Protein AF-A0AAJ2Y2C7-F1 (afdb_monomer)

Foldseek 3Di:
DVVVVVLVVVLVVVLVVQLVVVLVVCVVVDVDPSPDSVVVCVVCVPVSVVSSVVSVVVSCVVCVLVVVQVVVLVVVCVVPVFAWDQDPVVNFIWTQDPVRDTDGPVVVVVDDPDDDD

Organism: Escherichia coli (NCBI:txid562)

InterPro domains:
  IPR004170 WWE domain [PS50918] (74-117)

Structure (mmCIF, N/CA/C/O backbone):
data_AF-A0AAJ2Y2C7-F1
#
_entry.id   AF-A0AAJ2Y2C7-F1
#
loop_
_atom_site.group_PDB
_atom_site.id
_atom_site.type_symbol
_atom_site.label_atom_id
_atom_site.label_alt_id
_atom_site.label_comp_id
_atom_site.label_asym_id
_atom_site.label_entity_id
_atom_site.label_seq_id
_atom_site.pdbx_PDB_ins_code
_atom_site.Cartn_x
_atom_site.Cartn_y
_atom_site.Cartn_z
_atom_site.occupancy
_atom_site.B_iso_or_equiv
_atom_site.auth_seq_id
_atom_site.auth_comp_id
_atom_site.auth_asym_id
_atom_site.auth_atom_id
_atom_site.pdbx_PDB_model_num
ATOM 1 N N . MET A 1 1 ? -5.352 7.266 9.166 1.00 52.69 1 MET A N 1
ATOM 2 C CA . MET A 1 1 ? -4.774 8.124 8.099 1.00 52.69 1 MET A CA 1
ATOM 3 C C . MET A 1 1 ? -3.256 8.010 7.961 1.00 52.69 1 MET A C 1
ATOM 5 O O . MET A 1 1 ? -2.807 7.792 6.846 1.00 52.69 1 MET A O 1
ATOM 9 N N . LEU A 1 2 ? -2.460 8.108 9.038 1.00 61.47 2 LEU A N 1
ATOM 10 C CA . LEU A 1 2 ? -0.985 8.023 8.962 1.00 61.47 2 LEU A CA 1
ATOM 11 C C . LEU A 1 2 ? -0.462 6.730 8.315 1.00 61.47 2 LEU A C 1
ATOM 13 O O . LEU A 1 2 ? 0.481 6.773 7.536 1.00 61.47 2 LEU A O 1
ATOM 17 N N . ILE A 1 3 ? -1.119 5.599 8.575 1.00 63.91 3 ILE A N 1
ATOM 18 C CA . ILE A 1 3 ? -0.733 4.303 8.000 1.00 63.91 3 ILE A CA 1
ATOM 19 C C . ILE A 1 3 ? -1.052 4.225 6.497 1.00 63.91 3 ILE A C 1
ATOM 21 O O . ILE A 1 3 ? -0.323 3.629 5.716 1.00 63.91 3 ILE A O 1
ATOM 25 N N . TYR A 1 4 ? -2.117 4.893 6.057 1.00 65.12 4 TYR A N 1
ATOM 26 C CA . TYR A 1 4 ? -2.439 4.975 4.633 1.00 65.12 4 TYR A CA 1
ATOM 27 C C . TYR A 1 4 ? -1.389 5.816 3.891 1.00 65.12 4 TYR A C 1
ATOM 29 O O . TYR A 1 4 ? -0.932 5.446 2.814 1.00 65.12 4 TYR A O 1
ATOM 37 N N . LEU A 1 5 ? -0.939 6.913 4.513 1.00 68.62 5 LEU A N 1
ATOM 38 C CA . LEU A 1 5 ? 0.174 7.720 4.012 1.00 68.62 5 LEU A CA 1
ATOM 39 C C . LEU A 1 5 ? 1.489 6.931 3.983 1.00 68.62 5 LEU A C 1
ATOM 41 O O . LEU A 1 5 ? 2.203 7.014 2.988 1.00 68.62 5 LEU A O 1
ATOM 45 N N . SER A 1 6 ? 1.804 6.141 5.015 1.00 70.94 6 SER A N 1
ATOM 46 C CA . SER A 1 6 ? 3.036 5.342 5.025 1.00 70.94 6 SER A CA 1
ATOM 47 C C . SER A 1 6 ? 3.035 4.273 3.933 1.00 70.94 6 SER A C 1
ATOM 49 O O . SER A 1 6 ? 4.048 4.104 3.260 1.00 70.94 6 SER A O 1
ATOM 51 N N . VAL A 1 7 ? 1.898 3.617 3.682 1.00 70.81 7 VAL A N 1
ATOM 52 C CA . VAL A 1 7 ? 1.743 2.656 2.578 1.00 70.81 7 VAL A CA 1
ATOM 53 C C . VAL A 1 7 ? 1.942 3.333 1.219 1.00 70.81 7 VAL A C 1
ATOM 55 O O . VAL A 1 7 ? 2.669 2.805 0.380 1.00 70.81 7 VAL A O 1
ATOM 58 N N . ILE A 1 8 ? 1.372 4.525 1.006 1.00 74.88 8 ILE A N 1
ATOM 59 C CA . ILE A 1 8 ? 1.575 5.296 -0.234 1.00 74.88 8 ILE A CA 1
ATOM 60 C C . ILE A 1 8 ? 3.055 5.655 -0.414 1.00 74.88 8 ILE A C 1
ATOM 62 O O . ILE A 1 8 ? 3.608 5.462 -1.496 1.00 74.88 8 ILE A O 1
ATOM 66 N N . VAL A 1 9 ? 3.714 6.139 0.642 1.00 78.88 9 VAL A N 1
ATOM 67 C CA . VAL A 1 9 ? 5.135 6.515 0.602 1.00 78.88 9 VAL A CA 1
ATOM 68 C C . VAL A 1 9 ? 6.015 5.303 0.298 1.00 78.88 9 VAL A C 1
ATOM 70 O O . VAL A 1 9 ? 6.869 5.382 -0.583 1.00 78.88 9 VAL A O 1
ATOM 73 N N . ILE A 1 10 ? 5.782 4.165 0.957 1.00 79.25 10 ILE A N 1
ATOM 74 C CA . ILE A 1 10 ? 6.516 2.920 0.695 1.00 79.25 10 ILE A CA 1
ATOM 75 C C . ILE A 1 10 ? 6.288 2.463 -0.749 1.00 79.25 10 ILE A C 1
ATOM 77 O O . ILE A 1 10 ? 7.251 2.159 -1.449 1.00 79.25 10 ILE A O 1
ATOM 81 N N . SER A 1 11 ? 5.047 2.495 -1.241 1.00 75.19 11 SER A N 1
ATOM 82 C CA . SER A 1 11 ? 4.729 2.114 -2.621 1.00 75.19 11 SER A CA 1
ATOM 83 C C . SER A 1 11 ? 5.433 3.010 -3.650 1.00 75.19 11 SER A C 1
ATOM 85 O O . SER A 1 11 ? 5.919 2.513 -4.671 1.00 75.19 11 SER A O 1
ATOM 87 N N . LEU A 1 12 ? 5.527 4.320 -3.395 1.00 77.75 12 LEU A N 1
ATOM 88 C CA . LEU A 1 12 ? 6.264 5.259 -4.248 1.00 77.75 12 LEU A CA 1
ATOM 89 C C . LEU A 1 12 ? 7.773 4.985 -4.224 1.00 77.75 12 LEU A C 1
ATOM 91 O O . LEU A 1 12 ? 8.404 4.961 -5.281 1.00 77.75 12 LEU A O 1
ATOM 95 N N . LEU A 1 13 ? 8.344 4.722 -3.045 1.00 81.88 13 LEU A N 1
ATOM 96 C CA . LEU A 1 13 ? 9.762 4.384 -2.894 1.00 81.88 13 LEU A CA 1
ATOM 97 C C . LEU A 1 13 ? 10.119 3.083 -3.620 1.00 81.88 13 LEU A C 1
ATOM 99 O O . LEU A 1 13 ? 11.116 3.039 -4.341 1.00 81.88 13 LEU A O 1
ATOM 103 N N . VAL A 1 14 ? 9.286 2.047 -3.488 1.00 80.69 14 VAL A N 1
ATOM 104 C CA . VAL A 1 14 ? 9.467 0.770 -4.193 1.00 80.69 14 VAL A CA 1
ATOM 105 C C . VAL A 1 14 ? 9.381 0.981 -5.703 1.00 80.69 14 VAL A C 1
ATOM 107 O O . VAL A 1 14 ? 10.247 0.508 -6.435 1.00 80.69 14 VAL A O 1
ATOM 110 N N . SER A 1 15 ? 8.399 1.751 -6.179 1.00 76.81 15 SER A N 1
ATOM 111 C CA . SER A 1 15 ? 8.257 2.061 -7.609 1.00 76.81 15 SER A CA 1
ATOM 112 C C . SER A 1 15 ? 9.490 2.782 -8.161 1.00 76.81 15 SER A C 1
ATOM 114 O O . SER A 1 15 ? 10.008 2.415 -9.215 1.00 76.81 15 SER A O 1
ATOM 116 N N . PHE A 1 16 ? 10.017 3.765 -7.425 1.00 79.12 16 PHE A N 1
ATOM 117 C CA . PHE A 1 16 ? 11.227 4.487 -7.813 1.00 79.12 16 PHE A CA 1
ATOM 118 C C . PHE A 1 16 ? 12.473 3.588 -7.817 1.00 79.12 16 PHE A C 1
ATOM 120 O O . PHE A 1 16 ? 13.278 3.655 -8.747 1.00 79.12 16 PHE A O 1
ATOM 127 N N . ALA A 1 17 ? 12.621 2.712 -6.817 1.00 81.38 17 ALA A N 1
ATOM 128 C CA . ALA A 1 17 ? 13.726 1.759 -6.738 1.00 81.38 17 ALA A CA 1
ATOM 129 C C . ALA A 1 17 ? 13.706 0.756 -7.903 1.00 81.38 17 ALA A C 1
ATOM 131 O O . ALA A 1 17 ? 14.739 0.514 -8.528 1.00 81.38 17 ALA A O 1
ATOM 132 N N . VAL A 1 18 ? 12.531 0.224 -8.249 1.00 80.44 18 VAL A N 1
ATOM 133 C CA . VAL A 1 18 ? 12.369 -0.691 -9.387 1.00 80.44 18 VAL A CA 1
ATOM 134 C C . VAL A 1 18 ? 12.722 0.012 -10.700 1.00 80.44 18 VAL A C 1
ATOM 136 O O . VAL A 1 18 ? 13.499 -0.525 -11.488 1.00 80.44 18 VAL A O 1
ATOM 139 N N . LEU A 1 19 ? 12.240 1.239 -10.919 1.00 78.12 19 LEU A N 1
ATOM 140 C CA . LEU A 1 19 ? 12.577 2.016 -12.117 1.00 78.12 19 LEU A CA 1
ATOM 141 C C . LEU A 1 19 ? 14.078 2.339 -12.208 1.00 78.12 19 LEU A C 1
ATOM 143 O O . LEU A 1 19 ? 14.657 2.267 -13.291 1.00 78.12 19 LEU A O 1
ATOM 147 N N . LYS A 1 20 ? 14.734 2.631 -11.077 1.00 78.38 20 LYS A N 1
ATOM 148 C CA . LYS A 1 20 ? 16.195 2.799 -10.999 1.00 78.38 20 LYS A CA 1
ATOM 149 C C . LYS A 1 20 ? 16.940 1.531 -11.418 1.00 78.38 20 LYS A C 1
ATOM 151 O O . LYS A 1 20 ? 17.872 1.625 -12.212 1.00 78.38 20 LYS A O 1
ATOM 156 N N . ILE A 1 21 ? 16.538 0.362 -10.918 1.00 77.44 21 ILE A N 1
ATOM 157 C CA . ILE A 1 21 ? 17.156 -0.924 -11.283 1.00 77.44 21 ILE A CA 1
ATOM 158 C C . ILE A 1 21 ? 16.992 -1.184 -12.781 1.00 77.44 21 ILE A C 1
ATOM 160 O O . ILE A 1 21 ? 17.957 -1.538 -13.452 1.00 77.44 21 ILE A O 1
ATOM 164 N N . VAL A 1 22 ? 15.796 -0.947 -13.322 1.00 75.50 22 VAL A N 1
ATOM 165 C CA . VAL A 1 22 ? 15.506 -1.137 -14.750 1.00 75.50 22 VAL A CA 1
ATOM 166 C C . VAL A 1 22 ? 16.356 -0.200 -15.612 1.00 75.50 22 VAL A C 1
ATOM 168 O O . VAL A 1 22 ? 16.925 -0.654 -16.604 1.00 75.50 22 VAL A O 1
ATOM 171 N N . ALA A 1 23 ? 16.512 1.067 -15.213 1.00 72.00 23 ALA A N 1
ATOM 172 C CA . ALA A 1 23 ? 17.387 2.021 -15.894 1.00 72.00 23 ALA A CA 1
ATOM 173 C C . ALA A 1 23 ? 18.861 1.570 -15.879 1.00 72.00 23 ALA A C 1
ATOM 175 O O . ALA A 1 23 ? 19.525 1.603 -16.913 1.00 72.00 23 ALA A O 1
ATOM 176 N N . ILE A 1 24 ? 19.360 1.072 -14.740 1.00 72.31 24 ILE A N 1
ATOM 177 C CA . ILE A 1 24 ? 20.733 0.551 -14.612 1.00 72.31 24 ILE A CA 1
ATOM 178 C C . ILE A 1 24 ? 20.936 -0.704 -15.475 1.00 72.31 24 ILE A C 1
ATOM 180 O O . ILE A 1 24 ? 21.947 -0.820 -16.165 1.00 72.31 24 ILE A O 1
ATOM 184 N N . CYS A 1 25 ? 19.987 -1.645 -15.461 1.00 69.94 25 CYS A N 1
ATOM 185 C CA . CYS A 1 25 ? 20.047 -2.852 -16.286 1.00 69.94 25 CYS A CA 1
ATOM 186 C C . CYS A 1 25 ? 20.045 -2.516 -17.781 1.00 69.94 25 CYS A C 1
ATOM 188 O O . CYS A 1 25 ? 20.833 -3.088 -18.529 1.00 69.94 25 CYS A O 1
ATOM 190 N N . ARG A 1 26 ? 19.208 -1.562 -18.209 1.00 68.56 26 ARG A N 1
ATOM 191 C CA . ARG A 1 26 ? 19.167 -1.070 -19.593 1.00 68.56 26 ARG A CA 1
ATOM 192 C C . ARG A 1 26 ? 20.475 -0.408 -20.006 1.00 68.56 26 ARG A C 1
ATOM 194 O O . ARG A 1 26 ? 21.023 -0.797 -21.026 1.00 68.56 26 ARG A O 1
ATOM 201 N N . SER A 1 27 ? 21.015 0.484 -19.177 1.00 65.44 27 SER A N 1
ATOM 202 C CA . SER A 1 27 ? 22.303 1.152 -19.423 1.00 65.44 27 SER A CA 1
ATOM 203 C C . SER A 1 27 ? 23.496 0.186 -19.493 1.00 65.44 27 SER A C 1
ATOM 205 O O . SER A 1 27 ? 24.537 0.545 -20.038 1.00 65.44 27 SER A O 1
ATOM 207 N N . LYS A 1 28 ? 23.383 -1.024 -18.927 1.00 66.00 28 LYS A N 1
ATOM 208 C CA . LYS A 1 28 ? 24.398 -2.080 -19.065 1.00 66.00 28 LYS A CA 1
ATOM 209 C C . LYS A 1 28 ? 24.267 -2.899 -20.350 1.00 66.00 28 LYS A C 1
ATOM 211 O O . LYS A 1 28 ? 25.256 -3.498 -20.759 1.00 66.00 28 LYS A O 1
ATOM 216 N N . ILE A 1 29 ? 23.063 -3.000 -20.915 1.00 65.56 29 ILE A N 1
ATOM 217 C CA . ILE A 1 29 ? 22.757 -3.856 -22.073 1.00 65.56 29 ILE A CA 1
ATOM 218 C C . ILE A 1 29 ? 22.878 -3.064 -23.373 1.00 65.56 29 ILE A C 1
ATOM 220 O O . ILE A 1 29 ? 23.531 -3.522 -24.304 1.00 65.56 29 ILE A O 1
ATOM 224 N N . ASP A 1 30 ? 22.278 -1.880 -23.419 1.00 57.50 30 ASP A N 1
ATOM 225 C CA . ASP A 1 30 ? 22.508 -0.912 -24.479 1.00 57.50 30 ASP A CA 1
ATOM 226 C C . ASP A 1 30 ? 23.600 0.037 -23.997 1.00 57.50 30 ASP A C 1
ATOM 228 O O . ASP A 1 30 ? 23.500 0.591 -22.903 1.00 57.50 30 ASP A O 1
ATOM 232 N N . SER A 1 31 ? 24.606 0.325 -24.824 1.00 55.41 31 SER A N 1
ATOM 233 C CA . SER A 1 31 ? 25.485 1.481 -24.595 1.00 55.41 31 SER A CA 1
ATOM 234 C C . SER A 1 31 ? 24.737 2.812 -24.818 1.00 55.41 31 SER A C 1
ATOM 236 O O . SER A 1 31 ? 25.335 3.793 -25.263 1.00 55.41 31 SER A O 1
ATOM 238 N N . SER A 1 32 ? 23.419 2.838 -24.589 1.00 52.25 32 SER A N 1
ATOM 239 C CA . SER A 1 32 ? 22.580 4.018 -24.681 1.00 52.25 32 SER A CA 1
ATOM 240 C C . SER A 1 32 ? 22.787 4.868 -23.439 1.00 52.25 32 SER A C 1
ATOM 2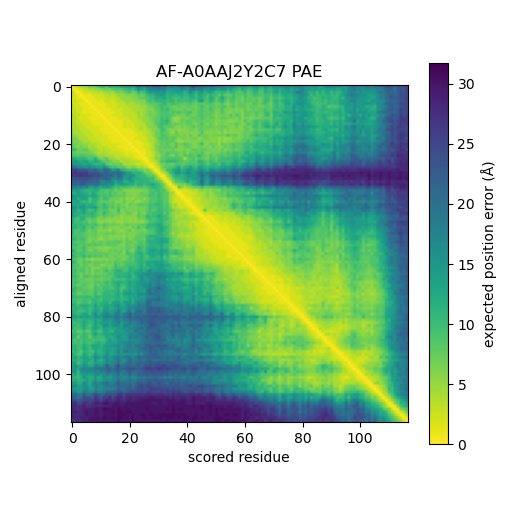42 O O . SER A 1 32 ? 22.800 4.399 -22.300 1.00 52.25 32 SER A O 1
ATOM 244 N N . GLU A 1 33 ? 22.926 6.161 -23.678 1.00 53.59 33 GLU A N 1
ATOM 245 C CA . GLU A 1 33 ? 23.192 7.211 -22.701 1.00 53.59 33 GLU A CA 1
ATOM 246 C C . GLU A 1 33 ? 22.011 7.493 -21.750 1.00 53.59 33 GLU A C 1
ATOM 248 O O . GLU A 1 33 ? 21.935 8.563 -21.154 1.00 53.59 33 GLU A O 1
ATOM 253 N N . THR A 1 34 ? 21.090 6.543 -21.571 1.00 53.56 34 THR A N 1
ATOM 254 C 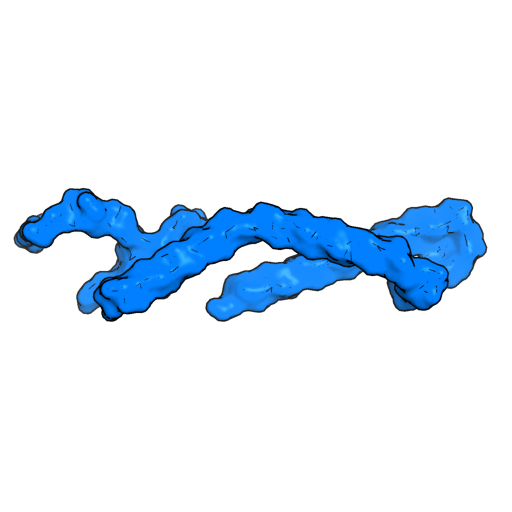CA . THR A 1 34 ? 19.951 6.618 -20.647 1.00 53.56 34 THR A CA 1
ATOM 255 C C . THR A 1 34 ? 20.447 6.544 -19.201 1.00 53.56 34 THR A C 1
ATOM 257 O O . THR A 1 34 ? 20.382 5.510 -18.537 1.00 53.56 34 THR A O 1
ATOM 260 N N . ARG A 1 35 ? 21.012 7.658 -18.721 1.00 56.12 35 ARG A N 1
ATOM 261 C CA . ARG A 1 35 ? 21.575 7.833 -17.373 1.00 56.12 35 ARG A CA 1
ATOM 262 C C . ARG A 1 35 ? 20.509 8.161 -16.326 1.00 56.12 35 ARG A C 1
ATOM 264 O O . ARG A 1 35 ? 20.777 8.035 -15.129 1.00 56.12 35 ARG A O 1
ATOM 271 N N . SER A 1 36 ? 19.310 8.572 -16.747 1.00 66.31 36 SER A N 1
ATOM 272 C CA . SER A 1 36 ? 18.235 9.008 -15.855 1.00 66.31 36 SER A CA 1
ATOM 273 C C . SER A 1 36 ? 16.958 8.179 -16.008 1.00 66.31 36 SER A C 1
ATOM 275 O O . SER A 1 36 ? 16.594 7.737 -17.093 1.00 66.31 36 SER A O 1
ATOM 277 N N . VAL A 1 37 ? 16.232 8.010 -14.897 1.00 65.62 37 VAL A N 1
ATOM 278 C CA . VAL A 1 37 ? 14.901 7.371 -14.870 1.00 65.62 37 VAL A CA 1
ATOM 279 C C . VAL A 1 37 ? 13.908 8.138 -15.751 1.00 65.62 37 VAL A C 1
ATOM 281 O O . VAL A 1 37 ? 12.981 7.547 -16.295 1.00 65.62 37 VAL A O 1
ATOM 284 N N . LEU A 1 38 ? 14.116 9.448 -15.905 1.00 69.25 38 LEU A N 1
ATOM 285 C CA . LEU A 1 38 ? 13.258 10.315 -16.704 1.00 69.25 38 LEU A CA 1
ATOM 286 C C . LEU A 1 38 ? 13.404 10.037 -18.209 1.00 69.25 38 LEU A C 1
ATOM 288 O O . LEU A 1 38 ? 12.392 9.936 -18.898 1.00 69.25 38 LEU A O 1
ATOM 292 N N . ASP A 1 39 ? 14.633 9.800 -18.680 1.00 70.50 39 ASP A N 1
ATOM 293 C CA . ASP A 1 39 ? 14.903 9.424 -20.076 1.00 70.50 39 ASP A CA 1
ATOM 294 C C . ASP A 1 39 ? 14.258 8.072 -20.404 1.00 70.50 39 ASP A C 1
ATOM 296 O O . ASP A 1 39 ? 13.585 7.926 -21.417 1.00 70.50 39 ASP A O 1
ATOM 300 N N . LEU A 1 40 ? 14.340 7.106 -19.478 1.00 69.81 40 LEU A N 1
ATOM 301 C CA . LEU A 1 40 ? 13.700 5.795 -19.633 1.00 69.81 40 LEU A CA 1
ATOM 302 C C . LEU A 1 40 ? 12.170 5.900 -19.801 1.00 69.81 40 LEU A C 1
ATOM 304 O O . LEU A 1 40 ? 11.571 5.149 -20.575 1.00 69.81 40 LEU A O 1
ATOM 308 N N . ILE A 1 41 ? 11.531 6.819 -19.069 1.00 74.69 41 ILE A N 1
ATOM 309 C CA . ILE A 1 41 ? 10.083 7.053 -19.160 1.00 74.69 41 ILE A CA 1
ATOM 310 C C . ILE A 1 41 ? 9.719 7.680 -20.508 1.00 74.69 41 ILE A C 1
ATOM 312 O O . ILE A 1 41 ? 8.705 7.297 -21.094 1.00 74.69 41 ILE A O 1
ATOM 316 N N . MET A 1 42 ? 10.534 8.614 -21.002 1.00 73.12 42 MET A N 1
ATOM 317 C CA . MET A 1 42 ? 10.315 9.272 -22.290 1.00 73.12 42 MET A CA 1
ATOM 318 C C . MET A 1 42 ? 10.531 8.324 -23.473 1.00 73.12 42 MET A C 1
ATOM 320 O O . MET A 1 42 ? 9.706 8.295 -24.385 1.00 73.12 42 MET A O 1
ATOM 324 N N . ASP A 1 43 ? 11.582 7.508 -23.429 1.00 75.00 43 ASP A N 1
ATOM 325 C CA . ASP A 1 43 ? 11.927 6.588 -24.514 1.00 75.00 43 ASP A CA 1
ATOM 326 C C . ASP A 1 43 ? 10.986 5.376 -24.560 1.00 75.00 43 ASP A C 1
ATOM 328 O O . ASP A 1 43 ? 10.617 4.882 -25.632 1.00 75.00 43 ASP A O 1
ATOM 332 N N . HIS A 1 44 ? 10.559 4.879 -23.393 1.00 73.81 44 HIS A N 1
ATOM 333 C CA . HI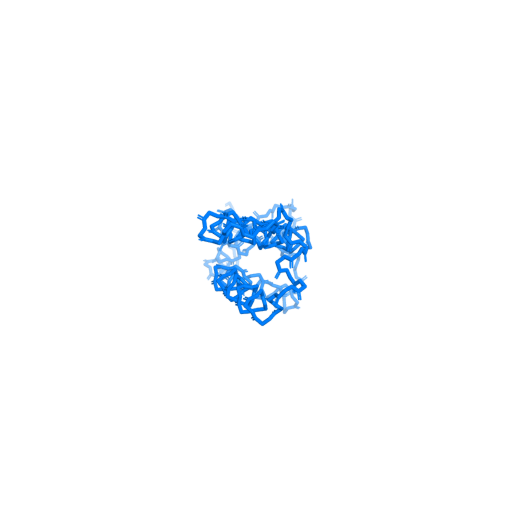S A 1 44 ? 9.769 3.652 -23.273 1.00 73.81 44 HIS A CA 1
ATOM 334 C C . HIS A 1 44 ? 8.594 3.778 -22.287 1.00 73.81 44 HIS A C 1
ATOM 336 O O . HIS A 1 44 ? 8.518 3.038 -21.294 1.00 73.81 44 HIS A O 1
ATOM 342 N N . PRO A 1 45 ? 7.591 4.624 -22.593 1.00 76.19 45 PRO A N 1
ATOM 343 C CA . PRO A 1 45 ? 6.466 4.874 -21.692 1.00 76.19 45 PRO A CA 1
ATOM 344 C C . PRO A 1 45 ? 5.620 3.619 -21.438 1.00 76.19 45 PRO A C 1
ATOM 346 O O . PRO A 1 45 ? 5.146 3.405 -20.325 1.00 76.19 45 PRO A O 1
ATOM 349 N N . LYS A 1 46 ? 5.469 2.736 -22.438 1.00 77.56 46 LYS A N 1
ATOM 350 C CA . LYS A 1 46 ? 4.681 1.495 -22.310 1.00 77.56 46 LYS A CA 1
ATOM 351 C C . LYS A 1 46 ? 5.298 0.508 -21.316 1.00 77.56 46 LYS A C 1
ATOM 353 O O . LYS A 1 46 ? 4.582 -0.076 -20.510 1.00 77.56 46 LYS A O 1
ATOM 358 N N . ILE A 1 47 ? 6.620 0.328 -21.364 1.00 75.88 47 ILE A N 1
ATOM 359 C CA . ILE A 1 47 ? 7.331 -0.595 -20.468 1.00 75.88 47 ILE A CA 1
ATOM 360 C C . ILE A 1 47 ? 7.306 -0.042 -19.043 1.00 75.88 47 ILE A C 1
ATOM 362 O O . ILE A 1 47 ? 6.991 -0.774 -18.107 1.00 75.88 47 ILE A O 1
ATOM 366 N N . CYS A 1 48 ? 7.550 1.262 -18.886 1.00 76.75 48 CYS A N 1
ATOM 367 C CA . CYS A 1 48 ? 7.448 1.926 -17.591 1.00 76.75 48 CYS A CA 1
ATOM 368 C C . CYS A 1 48 ? 6.038 1.797 -16.995 1.00 76.75 48 CYS A C 1
ATOM 370 O O . CYS A 1 48 ? 5.908 1.455 -15.823 1.00 76.75 48 CYS A O 1
ATOM 372 N N . ALA A 1 49 ? 4.985 1.977 -17.800 1.00 76.44 49 ALA A N 1
ATOM 373 C CA . ALA A 1 49 ? 3.605 1.808 -17.349 1.00 76.44 49 ALA A CA 1
ATOM 374 C C . ALA A 1 49 ? 3.314 0.380 -16.856 1.00 76.44 49 ALA A C 1
ATOM 376 O O . ALA A 1 49 ? 2.696 0.217 -15.808 1.00 76.44 49 ALA A O 1
ATOM 377 N N . ILE A 1 50 ? 3.795 -0.651 -17.562 1.00 80.25 50 ILE A N 1
ATOM 378 C CA . ILE A 1 50 ? 3.625 -2.054 -17.146 1.00 80.25 50 ILE A CA 1
ATOM 379 C C . ILE A 1 50 ? 4.344 -2.323 -15.820 1.00 80.25 50 ILE A C 1
ATOM 381 O O . ILE A 1 50 ? 3.776 -2.956 -14.935 1.00 80.25 50 ILE A O 1
ATOM 385 N N . ILE A 1 51 ? 5.571 -1.823 -15.661 1.00 78.31 51 ILE A N 1
ATOM 386 C CA . ILE A 1 51 ? 6.361 -2.006 -14.437 1.00 78.31 51 ILE A CA 1
ATOM 387 C C . ILE A 1 51 ? 5.685 -1.319 -13.250 1.00 78.31 51 ILE A C 1
ATOM 389 O O . ILE A 1 51 ? 5.527 -1.932 -12.197 1.00 78.31 51 ILE A O 1
ATOM 393 N N . VAL A 1 52 ? 5.238 -0.074 -13.423 1.00 78.94 52 VAL A N 1
ATOM 394 C CA . VAL A 1 52 ? 4.504 0.660 -12.384 1.00 78.94 52 VAL A CA 1
ATOM 395 C C . VAL A 1 52 ? 3.217 -0.078 -12.021 1.00 78.94 52 VAL A C 1
ATOM 397 O O . VAL A 1 52 ? 2.951 -0.291 -10.842 1.00 78.94 52 VAL A O 1
ATOM 400 N N . LEU A 1 53 ? 2.451 -0.535 -13.014 1.00 79.81 53 LEU A N 1
ATOM 401 C CA . LEU A 1 53 ? 1.217 -1.284 -12.788 1.00 79.81 53 LEU A CA 1
ATOM 402 C C . LEU A 1 53 ? 1.475 -2.596 -12.035 1.00 79.81 53 LEU A C 1
ATOM 404 O O . LEU A 1 53 ? 0.749 -2.921 -11.101 1.00 79.81 53 LEU A O 1
ATOM 408 N N . PHE A 1 54 ? 2.543 -3.314 -12.378 1.00 81.38 54 PHE A N 1
ATOM 409 C CA . PHE A 1 54 ? 2.945 -4.535 -11.686 1.00 81.38 54 PHE A CA 1
ATOM 410 C C . PHE A 1 54 ? 3.334 -4.275 -10.223 1.00 81.38 54 PHE A C 1
ATOM 412 O O . PHE A 1 54 ? 2.888 -4.990 -9.327 1.00 81.38 54 PHE A O 1
ATOM 419 N N . VAL A 1 55 ? 4.107 -3.217 -9.961 1.00 79.75 55 VAL A N 1
ATOM 420 C CA . VAL A 1 55 ? 4.485 -2.816 -8.597 1.00 79.75 55 VAL A CA 1
ATOM 421 C C . VAL A 1 55 ? 3.260 -2.413 -7.780 1.00 79.75 55 VAL A C 1
ATOM 423 O O . VAL A 1 55 ? 3.152 -2.804 -6.618 1.00 79.75 55 VAL A O 1
ATOM 426 N N . VAL A 1 56 ? 2.322 -1.670 -8.372 1.00 77.81 56 VAL A N 1
ATOM 427 C CA . VAL A 1 56 ? 1.061 -1.307 -7.714 1.00 77.81 56 VAL A CA 1
ATOM 428 C C . VAL A 1 56 ? 0.267 -2.563 -7.367 1.00 77.81 56 VAL A C 1
ATOM 430 O O . VAL A 1 56 ? -0.117 -2.717 -6.214 1.00 77.81 56 VAL A O 1
ATOM 433 N N . LEU A 1 57 ? 0.093 -3.496 -8.309 1.00 81.06 57 LEU A N 1
ATOM 434 C CA . LEU A 1 57 ? -0.635 -4.745 -8.067 1.00 81.06 57 LEU A CA 1
ATOM 435 C C . LEU A 1 57 ? -0.017 -5.576 -6.937 1.00 81.06 57 LEU A C 1
ATOM 437 O O . LEU A 1 57 ? -0.752 -6.063 -6.080 1.00 81.06 57 LEU A O 1
ATOM 441 N N . ILE A 1 58 ? 1.313 -5.707 -6.892 1.00 82.50 58 ILE A N 1
ATOM 442 C CA . ILE A 1 58 ? 2.001 -6.416 -5.803 1.00 82.50 58 ILE A CA 1
ATOM 443 C C . ILE A 1 58 ? 1.800 -5.700 -4.470 1.00 82.50 58 ILE A C 1
ATOM 445 O O . ILE A 1 58 ? 1.464 -6.348 -3.482 1.00 82.50 58 ILE A O 1
ATOM 449 N N . ASN A 1 59 ? 1.973 -4.377 -4.425 1.00 75.50 59 ASN A N 1
ATOM 450 C CA . ASN A 1 59 ? 1.768 -3.623 -3.190 1.00 75.50 59 ASN A CA 1
ATOM 451 C C . ASN A 1 59 ? 0.328 -3.772 -2.699 1.00 75.50 59 ASN A C 1
ATOM 453 O O . ASN A 1 59 ? 0.123 -4.119 -1.540 1.00 75.50 59 ASN A O 1
ATOM 457 N N . THR A 1 60 ? -0.662 -3.597 -3.581 1.00 75.00 60 THR A N 1
ATOM 458 C CA . THR A 1 60 ? -2.079 -3.816 -3.268 1.00 75.00 60 THR A CA 1
ATOM 459 C C . THR A 1 60 ? -2.333 -5.235 -2.770 1.00 75.00 60 THR A C 1
ATOM 461 O O . THR A 1 60 ? -3.091 -5.410 -1.821 1.00 75.00 60 THR A O 1
ATOM 464 N N . TYR A 1 61 ? -1.689 -6.243 -3.362 1.00 79.50 61 TYR A N 1
ATOM 465 C CA . TYR A 1 61 ? -1.809 -7.629 -2.918 1.00 79.50 61 TYR A CA 1
ATOM 466 C C . TYR A 1 61 ? -1.245 -7.842 -1.508 1.00 79.50 61 TYR A C 1
ATOM 468 O O . TYR A 1 61 ? -1.893 -8.497 -0.699 1.00 79.50 61 TYR A O 1
ATOM 476 N N . ILE A 1 62 ? -0.088 -7.254 -1.188 1.00 80.56 62 ILE A N 1
ATOM 477 C CA . ILE A 1 62 ? 0.537 -7.359 0.140 1.00 80.56 62 ILE A CA 1
ATOM 478 C C . ILE A 1 62 ? -0.322 -6.666 1.203 1.00 80.56 62 ILE A C 1
ATOM 480 O O . ILE A 1 62 ? -0.568 -7.232 2.262 1.00 80.56 62 ILE A O 1
ATOM 484 N N . VAL A 1 63 ? -0.812 -5.452 0.931 1.00 77.12 63 VAL A N 1
ATOM 485 C CA . VAL A 1 63 ? -1.589 -4.692 1.928 1.00 77.12 63 VAL A CA 1
ATOM 486 C C . VAL A 1 63 ? -3.071 -5.058 1.966 1.00 77.12 63 VAL A C 1
ATOM 488 O O . VAL A 1 63 ? -3.801 -4.546 2.813 1.00 77.12 63 VAL A O 1
ATOM 491 N N . ARG A 1 64 ? -3.525 -5.938 1.065 1.00 80.25 64 ARG A N 1
ATOM 492 C CA . ARG A 1 64 ? -4.914 -6.397 0.940 1.00 80.25 64 ARG A CA 1
ATOM 493 C C . ARG A 1 64 ? -5.515 -6.751 2.293 1.00 80.25 64 ARG A C 1
ATOM 495 O O . ARG A 1 64 ? -6.580 -6.254 2.638 1.00 80.25 64 ARG A O 1
ATOM 502 N N . GLU A 1 65 ? -4.852 -7.635 3.027 1.00 76.94 65 GLU A N 1
ATOM 503 C CA . GLU A 1 65 ? -5.375 -8.190 4.274 1.00 76.94 65 GLU A CA 1
ATOM 504 C C . GLU A 1 65 ? -5.516 -7.109 5.348 1.00 76.94 65 GLU A C 1
ATOM 506 O O . GLU A 1 65 ? -6.574 -6.965 5.956 1.00 76.94 65 GLU A O 1
ATOM 511 N N . HIS A 1 66 ? -4.510 -6.246 5.487 1.00 74.88 66 HIS A N 1
ATOM 512 C CA . HIS A 1 66 ? -4.573 -5.114 6.406 1.00 74.88 66 HIS A CA 1
ATOM 513 C C . HIS A 1 66 ? -5.641 -4.083 6.021 1.00 74.88 66 HIS A C 1
ATOM 515 O O . HIS A 1 66 ? -6.284 -3.522 6.905 1.00 74.88 66 HIS A O 1
ATOM 521 N N . LEU A 1 67 ? -5.862 -3.839 4.723 1.00 73.31 67 LEU A N 1
ATOM 522 C CA . LEU A 1 67 ? -6.939 -2.968 4.246 1.00 73.31 67 LEU A CA 1
ATOM 523 C C . LEU A 1 67 ? -8.316 -3.557 4.559 1.00 73.31 67 LEU A C 1
ATOM 525 O O . LEU A 1 67 ? -9.189 -2.827 5.026 1.00 73.31 67 LEU A O 1
ATOM 529 N N . TYR A 1 68 ? -8.500 -4.864 4.351 1.00 76.62 68 TYR A N 1
ATOM 530 C CA . TYR A 1 68 ? -9.736 -5.554 4.717 1.00 76.62 68 TYR A CA 1
ATOM 531 C C . TYR A 1 68 ? -9.990 -5.489 6.223 1.00 76.62 68 TYR A C 1
ATOM 533 O O . TYR A 1 68 ? -11.090 -5.123 6.628 1.00 76.62 68 TYR A O 1
ATOM 541 N N . ASN A 1 69 ? -8.980 -5.756 7.050 1.00 76.94 69 ASN A N 1
ATOM 542 C CA . ASN A 1 69 ? -9.132 -5.720 8.503 1.00 76.94 69 ASN A CA 1
ATOM 543 C C . ASN A 1 69 ? -9.364 -4.294 9.030 1.00 76.94 69 ASN A C 1
ATOM 545 O O . ASN A 1 69 ? -10.171 -4.095 9.938 1.00 76.94 69 ASN A O 1
ATOM 549 N N . MET A 1 70 ? -8.723 -3.279 8.436 1.00 74.12 70 MET A N 1
ATOM 550 C CA . MET A 1 70 ? -9.020 -1.870 8.725 1.00 74.12 70 MET A CA 1
ATOM 551 C C . MET A 1 70 ? -10.456 -1.500 8.357 1.00 74.12 70 MET A C 1
ATOM 553 O O . MET A 1 70 ? -11.109 -0.783 9.113 1.00 74.12 70 MET A O 1
ATOM 557 N N . TYR A 1 71 ? -10.935 -1.962 7.201 1.00 76.81 71 TYR A N 1
ATOM 558 C CA . TYR A 1 71 ? -12.295 -1.700 6.746 1.00 76.81 71 TYR A CA 1
ATOM 559 C C . TYR A 1 71 ? -13.333 -2.398 7.630 1.00 76.81 71 TYR A C 1
ATOM 561 O O . TYR A 1 71 ? -14.296 -1.771 8.054 1.00 76.81 71 TYR A O 1
ATOM 569 N N . ASP A 1 72 ? -13.119 -3.666 7.985 1.00 78.81 72 ASP A N 1
ATOM 570 C CA . ASP A 1 72 ? -14.001 -4.379 8.914 1.00 78.81 72 ASP A CA 1
ATOM 571 C C . ASP A 1 72 ? -14.033 -3.683 10.285 1.00 78.81 72 ASP A C 1
ATOM 573 O O . ASP A 1 72 ? -15.098 -3.479 10.865 1.00 78.81 72 ASP A O 1
ATOM 577 N N . CYS A 1 73 ? -12.879 -3.215 10.769 1.00 75.31 73 CYS A N 1
ATOM 578 C CA . CYS A 1 73 ? -12.786 -2.465 12.019 1.00 75.31 73 CYS A CA 1
ATOM 579 C C . CYS A 1 73 ? -13.541 -1.123 11.958 1.00 75.31 73 CYS A C 1
ATOM 581 O O . CYS A 1 73 ? -14.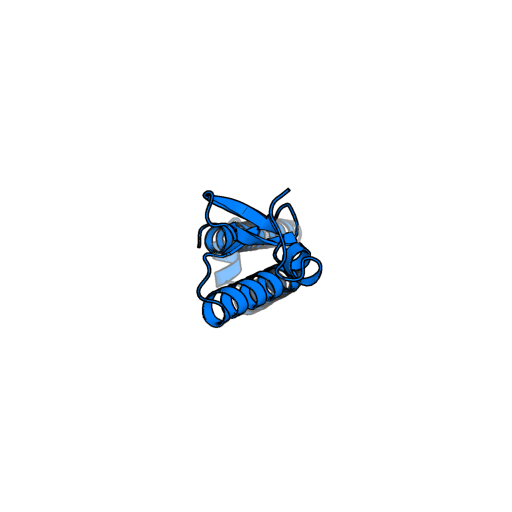284 -0.793 12.883 1.00 75.31 73 CY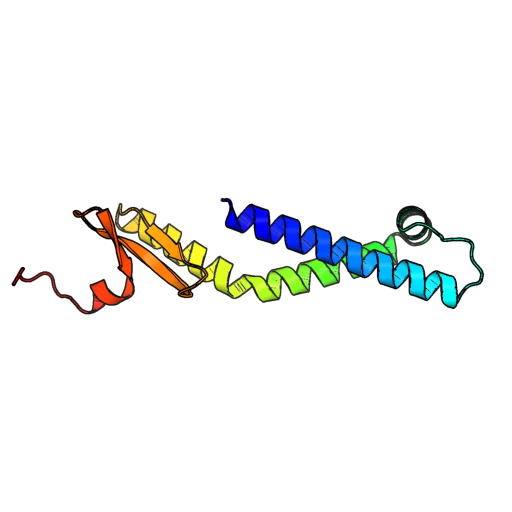S A O 1
ATOM 583 N N . SER A 1 74 ? -13.426 -0.372 10.856 1.00 75.44 74 SER A N 1
ATOM 584 C CA . SER A 1 74 ? -14.137 0.904 10.696 1.00 75.44 74 SER A CA 1
ATOM 585 C C . SER A 1 74 ? -15.650 0.720 10.556 1.00 75.44 74 SER A C 1
ATOM 587 O O . SER A 1 74 ? -16.417 1.478 11.147 1.00 75.44 74 SER A O 1
ATOM 589 N N . VAL A 1 75 ? -16.100 -0.319 9.850 1.00 77.69 75 VAL A N 1
ATOM 590 C CA . VAL A 1 75 ? -17.524 -0.673 9.768 1.00 77.69 75 VAL A CA 1
ATOM 591 C C . VAL A 1 75 ? -18.062 -1.055 11.147 1.00 77.69 75 VAL A C 1
ATOM 593 O O . VAL A 1 75 ? -19.129 -0.580 11.541 1.00 77.69 75 VAL A O 1
ATOM 596 N N . ARG A 1 76 ? -17.309 -1.846 11.923 1.00 73.06 76 ARG A N 1
ATOM 597 C CA . ARG A 1 76 ? -17.681 -2.200 13.301 1.00 73.06 76 ARG A CA 1
ATOM 598 C C . ARG A 1 76 ? -17.782 -0.969 14.204 1.00 73.06 76 ARG A C 1
ATOM 600 O O . ARG A 1 76 ? -18.772 -0.859 14.926 1.00 73.06 76 ARG A O 1
ATOM 607 N N . SER A 1 77 ? -16.847 -0.021 14.098 1.00 73.38 77 SER A N 1
ATOM 608 C CA . SER A 1 77 ? -16.895 1.272 14.804 1.00 73.38 77 SER A CA 1
ATOM 609 C C . SER A 1 77 ? -18.191 2.026 14.546 1.00 73.38 77 SER A C 1
ATOM 611 O O . SER A 1 77 ? -18.860 2.443 15.489 1.00 73.38 77 SER A O 1
ATOM 613 N N . ILE A 1 78 ? -18.583 2.136 13.274 1.00 75.75 78 ILE A N 1
ATOM 614 C CA . ILE A 1 78 ? -19.809 2.828 12.871 1.00 75.75 78 ILE A CA 1
ATOM 615 C C . ILE A 1 78 ? -21.040 2.078 13.391 1.00 75.75 78 ILE A C 1
ATOM 617 O O . ILE A 1 78 ? -21.963 2.701 13.906 1.00 75.75 78 ILE A O 1
ATOM 621 N N . SER A 1 79 ? -21.048 0.745 13.297 1.00 73.69 79 SER A N 1
ATOM 622 C CA . SER A 1 79 ? -22.198 -0.069 13.710 1.00 73.69 79 SER A CA 1
ATOM 623 C C . SER A 1 79 ? -22.458 -0.057 15.220 1.00 73.69 79 SER A C 1
ATOM 625 O O . SER A 1 79 ? -23.605 -0.184 15.638 1.00 73.69 79 SER A O 1
ATOM 627 N N . GLN A 1 80 ? -21.410 0.093 16.034 1.00 71.31 80 GLN A N 1
ATOM 628 C CA . GLN A 1 80 ? -21.494 0.028 17.495 1.00 71.31 80 GLN A CA 1
ATOM 629 C C . GLN A 1 80 ? -21.317 1.385 18.185 1.00 71.31 80 GLN A C 1
ATOM 631 O O . GLN A 1 80 ? -21.474 1.468 19.399 1.00 71.31 80 GLN A O 1
ATOM 636 N N . GLY A 1 81 ? -20.998 2.447 17.440 1.00 73.06 81 GLY A N 1
ATOM 637 C CA . GLY A 1 81 ? -20.802 3.789 17.993 1.00 73.06 81 GLY A CA 1
ATOM 638 C C . GLY A 1 81 ? -19.602 3.904 18.939 1.00 73.06 81 GLY A C 1
ATOM 639 O O . GLY A 1 81 ? -19.609 4.753 19.826 1.00 73.06 81 GLY A O 1
ATOM 640 N N . VAL A 1 82 ? -18.587 3.047 18.780 1.00 71.44 82 VAL A N 1
ATOM 641 C CA . VAL A 1 82 ? -17.392 3.002 19.641 1.00 71.44 82 VAL A CA 1
ATOM 642 C C . VAL A 1 82 ? -16.141 3.432 18.882 1.00 71.44 82 VAL A C 1
ATOM 644 O O . VAL A 1 82 ? -15.976 3.107 17.705 1.00 71.44 82 VAL A O 1
ATOM 647 N N . GLU A 1 83 ? -15.232 4.139 19.558 1.00 75.31 83 GLU A N 1
ATOM 648 C CA . GLU A 1 83 ? -13.916 4.468 19.000 1.00 75.31 83 GLU A CA 1
ATOM 649 C C . GLU A 1 83 ? -13.101 3.184 18.812 1.00 75.31 83 GLU A C 1
ATOM 651 O O . GLU A 1 83 ? -12.772 2.504 19.789 1.00 75.31 83 GLU A O 1
ATOM 656 N N . THR A 1 84 ? -12.752 2.863 17.564 1.00 73.69 84 THR A N 1
ATOM 657 C CA . THR A 1 84 ? -11.884 1.725 17.238 1.00 73.69 84 THR A CA 1
ATOM 658 C C . THR A 1 84 ? -10.575 2.168 16.598 1.00 73.69 84 THR A C 1
ATOM 660 O O . THR A 1 84 ? -10.562 3.080 15.773 1.00 73.69 84 THR A O 1
ATOM 663 N N . ASP A 1 85 ? -9.499 1.450 16.895 1.00 75.81 85 ASP A N 1
ATOM 664 C CA . ASP A 1 85 ? -8.193 1.577 16.261 1.00 75.81 85 ASP A CA 1
ATOM 665 C C . ASP A 1 85 ? -7.714 0.198 15.793 1.00 75.81 85 ASP A C 1
ATOM 667 O O . ASP A 1 85 ? -7.604 -0.748 16.580 1.00 75.81 85 ASP A O 1
ATOM 671 N N . TYR A 1 86 ? -7.424 0.076 14.498 1.00 74.31 86 TYR A N 1
ATOM 672 C CA . TYR A 1 86 ? -6.815 -1.133 13.956 1.00 74.31 86 TYR A CA 1
ATOM 673 C C . TYR A 1 86 ? -5.306 -1.086 14.184 1.00 74.31 86 TYR A C 1
ATOM 675 O O . TYR A 1 86 ? -4.591 -0.275 13.587 1.00 74.31 86 TYR A O 1
ATOM 683 N N . SER A 1 87 ? -4.808 -1.997 15.017 1.00 72.69 87 SER A N 1
ATOM 684 C CA . SER A 1 87 ? -3.377 -2.121 15.246 1.00 72.69 87 SER A CA 1
ATOM 685 C C . SER A 1 87 ? -2.751 -3.039 14.210 1.00 72.69 87 SER A C 1
ATOM 687 O O . SER A 1 87 ? -3.017 -4.236 14.203 1.00 72.69 87 SER A O 1
ATOM 689 N N . TRP A 1 88 ? -1.852 -2.495 13.390 1.00 68.25 88 TRP A N 1
ATOM 690 C CA . TRP A 1 88 ? -1.037 -3.294 12.469 1.00 68.25 88 TRP A CA 1
ATOM 691 C C . TRP A 1 88 ? -0.085 -4.249 13.201 1.00 68.25 88 TRP A C 1
ATOM 693 O O . TRP A 1 88 ? 0.221 -5.305 12.673 1.00 68.25 88 TRP A O 1
ATOM 703 N N . TYR A 1 89 ? 0.361 -3.903 14.415 1.00 66.88 89 TYR A N 1
ATOM 704 C CA . TYR A 1 89 ? 1.288 -4.736 15.191 1.00 66.88 89 TYR A CA 1
ATOM 705 C C . TYR A 1 89 ? 0.620 -5.993 15.758 1.00 66.88 89 TYR A C 1
ATOM 707 O O . TYR A 1 89 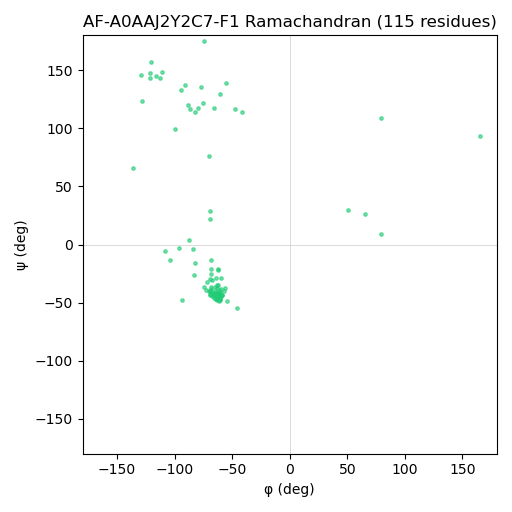? 1.223 -7.058 15.787 1.00 66.88 89 TYR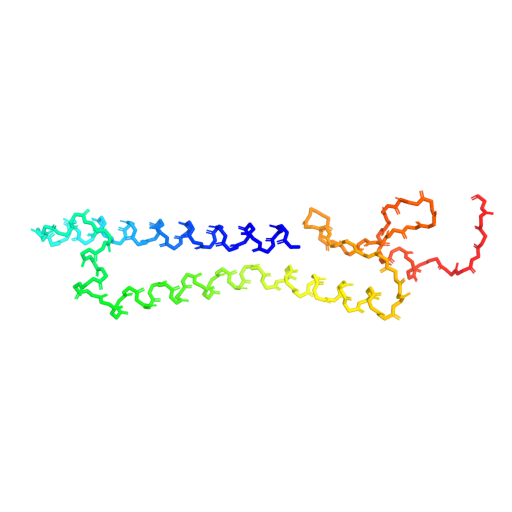 A O 1
ATOM 715 N N . TYR A 1 90 ? -0.625 -5.860 16.217 1.00 68.25 90 TYR A N 1
ATOM 716 C CA . TYR A 1 90 ? -1.392 -6.982 16.760 1.00 68.25 90 TYR A CA 1
ATOM 717 C C . TYR A 1 90 ? -2.325 -7.618 15.7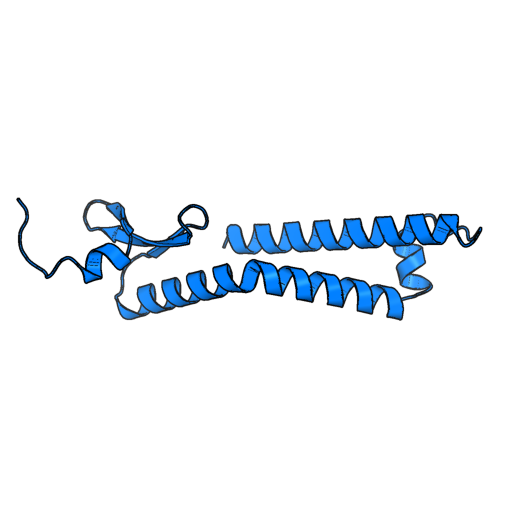28 1.00 68.25 90 TYR A C 1
ATOM 719 O O . TYR A 1 90 ? -3.012 -8.572 16.071 1.00 68.25 90 TYR A O 1
ATOM 727 N N . GLU A 1 91 ? -2.386 -7.058 14.515 1.00 71.56 91 GLU A N 1
ATOM 728 C CA . GLU A 1 91 ? -3.308 -7.430 13.430 1.00 71.56 91 GLU A CA 1
ATOM 729 C C . GLU A 1 91 ? -4.777 -7.502 13.872 1.00 71.56 91 GLU A C 1
ATOM 731 O O . GLU A 1 91 ? -5.586 -8.257 13.337 1.00 71.56 91 GLU A O 1
ATOM 736 N N . LYS A 1 92 ? -5.141 -6.690 14.869 1.00 76.00 92 LYS A N 1
ATOM 737 C CA . LYS A 1 92 ? -6.445 -6.738 15.530 1.00 76.00 92 LYS A CA 1
ATOM 738 C C . LYS A 1 92 ? -7.106 -5.375 15.587 1.00 76.00 92 LYS A C 1
ATOM 740 O O . LYS A 1 92 ? -6.461 -4.341 15.782 1.00 76.00 92 LYS A O 1
ATOM 745 N N . CYS A 1 93 ? -8.430 -5.406 15.477 1.00 75.75 93 CYS A N 1
ATOM 746 C CA . CYS A 1 93 ? -9.284 -4.273 15.789 1.00 75.75 93 CYS A CA 1
ATOM 747 C C . CYS A 1 93 ? -9.379 -4.118 17.309 1.00 75.75 93 CYS A C 1
ATOM 749 O O . CYS A 1 93 ? -9.795 -5.046 18.008 1.00 75.75 93 CYS A O 1
ATOM 751 N N . ARG A 1 94 ? -8.987 -2.956 17.825 1.00 80.06 94 ARG A N 1
ATOM 752 C CA . ARG A 1 94 ? -9.118 -2.605 19.240 1.00 80.06 94 ARG A CA 1
ATOM 753 C C . ARG A 1 94 ? -10.160 -1.513 19.386 1.00 80.06 94 ARG A C 1
ATOM 755 O O . ARG A 1 94 ? -10.292 -0.679 18.500 1.00 80.06 94 ARG A O 1
ATOM 762 N N . PHE A 1 95 ? -10.871 -1.489 20.499 1.00 79.75 95 PHE A N 1
ATOM 763 C CA . PHE A 1 95 ? -11.787 -0.407 20.845 1.00 79.75 95 PHE A CA 1
ATOM 764 C C . PHE A 1 95 ? -11.356 0.226 22.161 1.00 79.75 95 PHE A C 1
ATOM 766 O O . PHE A 1 95 ? -10.659 -0.394 22.968 1.00 79.75 95 PHE A O 1
ATOM 773 N N . LYS A 1 96 ? -11.764 1.469 22.372 1.00 76.94 96 LYS A N 1
ATOM 774 C CA . LYS A 1 96 ? -11.507 2.175 23.619 1.00 76.94 96 LYS A CA 1
ATOM 775 C C . LYS A 1 96 ? -12.634 1.889 24.608 1.00 76.94 96 LYS A C 1
ATOM 777 O O . LYS A 1 96 ? -13.795 2.171 24.320 1.00 76.94 96 LYS A O 1
ATOM 782 N N . ASN A 1 97 ? -12.307 1.307 25.761 1.00 75.19 97 ASN A N 1
ATOM 783 C CA . ASN A 1 97 ? -13.285 1.083 26.826 1.00 75.19 97 ASN A CA 1
ATOM 784 C C . ASN A 1 97 ? -13.627 2.397 27.563 1.00 75.19 97 ASN A C 1
ATOM 786 O O . ASN A 1 97 ? -12.998 3.435 27.342 1.00 75.19 97 ASN A O 1
ATOM 790 N N . GLN A 1 98 ? -14.591 2.347 28.488 1.00 75.38 98 GLN A N 1
ATOM 791 C CA . GLN A 1 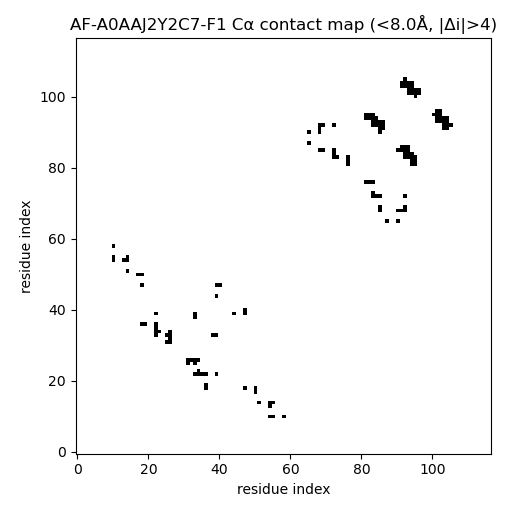98 ? -15.002 3.512 29.288 1.00 75.38 98 GLN A CA 1
ATOM 792 C C . GLN A 1 98 ? -13.885 4.078 30.186 1.00 75.38 98 GLN A C 1
ATOM 794 O O . GLN A 1 98 ? -13.911 5.254 30.535 1.00 75.38 98 GLN A O 1
ATOM 799 N N . HIS A 1 99 ? -12.869 3.272 30.503 1.00 77.56 99 HIS A N 1
ATOM 800 C CA . HIS A 1 99 ? -11.676 3.677 31.253 1.00 77.56 99 HIS A CA 1
ATOM 801 C C . HIS A 1 99 ? -10.554 4.235 30.355 1.00 77.56 99 HIS A C 1
ATOM 803 O O . HIS A 1 99 ? -9.465 4.533 30.837 1.00 77.56 99 HIS A O 1
ATOM 809 N N . GLY A 1 100 ? -10.787 4.370 29.044 1.00 74.50 100 GLY A N 1
ATOM 810 C CA . GLY A 1 100 ? -9.811 4.888 28.084 1.00 74.50 100 GLY A CA 1
ATOM 811 C C . GLY A 1 100 ? -8.745 3.884 27.629 1.00 74.50 100 GLY A C 1
ATOM 812 O O . GLY A 1 100 ? -7.800 4.281 26.948 1.00 74.50 100 GLY A O 1
ATOM 813 N N . ILE A 1 101 ? -8.885 2.603 27.977 1.00 79.56 101 ILE A N 1
ATOM 814 C CA . ILE A 1 101 ? -7.937 1.531 27.647 1.00 79.56 101 ILE A CA 1
ATOM 815 C C . ILE A 1 101 ? -8.330 0.883 26.313 1.00 79.56 101 ILE A C 1
ATOM 817 O O . ILE A 1 101 ? -9.505 0.600 26.075 1.00 79.56 101 ILE A O 1
ATOM 821 N N . TRP A 1 102 ? -7.340 0.618 25.454 1.00 77.38 102 TRP A N 1
ATOM 822 C CA . TRP A 1 102 ? -7.527 -0.104 24.193 1.00 77.38 102 TRP A CA 1
ATOM 823 C C . TRP A 1 102 ? -7.605 -1.611 24.433 1.00 77.38 102 TRP A C 1
ATOM 825 O O . TRP A 1 102 ? -6.630 -2.219 24.875 1.00 77.38 102 TRP A O 1
ATOM 835 N N . VAL A 1 103 ? -8.744 -2.217 24.108 1.00 75.31 103 VAL A N 1
ATOM 836 C CA . VAL A 1 103 ? -9.000 -3.649 24.302 1.00 75.31 103 VAL A CA 1
ATOM 837 C C . VAL A 1 103 ? -9.344 -4.300 22.964 1.00 75.31 103 VAL A C 1
ATOM 839 O O . VAL A 1 103 ? -9.989 -3.687 22.116 1.00 75.31 103 VAL A O 1
ATOM 842 N N . ASP A 1 104 ? -8.897 -5.539 22.759 1.00 75.12 104 ASP A N 1
ATOM 843 C CA . ASP A 1 104 ? -9.199 -6.317 21.554 1.00 75.12 104 ASP A CA 1
ATOM 844 C C . ASP A 1 104 ? -10.712 -6.530 21.409 1.00 75.12 104 ASP A C 1
ATOM 846 O O . ASP A 1 104 ? -11.374 -7.023 22.324 1.00 75.12 104 ASP A O 1
ATOM 850 N N . PHE A 1 105 ? -11.255 -6.224 20.232 1.00 66.62 105 PHE A N 1
ATOM 851 C CA . PHE A 1 105 ? -12.684 -6.364 19.952 1.00 66.62 105 PHE A CA 1
ATOM 852 C C . PHE A 1 105 ? -13.161 -7.820 20.053 1.00 66.62 105 PHE A C 1
ATOM 854 O O . PHE A 1 105 ? -14.262 -8.088 20.527 1.00 66.62 105 PHE A O 1
ATOM 861 N N . ASP A 1 106 ? -12.323 -8.787 19.672 1.00 65.00 106 ASP A N 1
ATOM 862 C CA . ASP A 1 106 ? -12.682 -10.208 19.748 1.00 65.00 106 ASP A CA 1
ATOM 863 C C . ASP A 1 106 ? -12.812 -10.716 21.193 1.00 65.00 106 ASP A C 1
ATOM 865 O O . ASP A 1 106 ? -13.533 -11.685 21.429 1.00 65.00 106 ASP A O 1
ATOM 869 N N . LYS A 1 107 ? -12.203 -10.037 22.182 1.00 60.91 107 LYS A N 1
ATOM 870 C CA . LYS A 1 107 ? -12.414 -10.366 23.602 1.00 60.91 107 LYS A CA 1
ATOM 871 C C . LYS A 1 107 ? -13.831 -10.039 24.078 1.00 60.91 107 LYS A C 1
ATOM 873 O O . LYS A 1 107 ? -14.316 -10.720 24.974 1.00 60.91 107 LYS A O 1
ATOM 878 N N . LEU A 1 108 ? -14.528 -9.090 23.444 1.00 56.62 108 LEU A N 1
ATOM 879 C CA . LEU A 1 108 ? -15.922 -8.775 23.779 1.00 56.62 108 LEU A CA 1
ATOM 880 C C . LEU A 1 108 ? -16.895 -9.888 23.387 1.00 56.62 108 LEU A C 1
ATOM 882 O O . LEU A 1 108 ? -17.909 -10.069 24.050 1.00 56.62 108 LEU A O 1
ATOM 886 N N . ARG A 1 109 ? -16.597 -10.662 22.332 1.00 52.69 109 ARG A N 1
ATOM 887 C CA . ARG A 1 109 ? -17.447 -11.796 21.926 1.00 52.69 109 ARG A CA 1
ATOM 888 C C . ARG A 1 109 ? -17.423 -12.954 22.931 1.00 52.69 109 ARG A C 1
ATOM 890 O O . ARG A 1 109 ? -18.272 -13.833 22.831 1.00 52.69 109 ARG A O 1
ATOM 897 N N . GLY A 1 110 ? -16.474 -12.951 23.870 1.00 45.09 110 GLY A N 1
ATOM 898 C CA . GLY A 1 110 ? -16.361 -13.936 24.948 1.00 45.09 110 GLY A CA 1
ATOM 899 C C . GLY A 1 110 ? -16.814 -13.444 26.323 1.00 45.09 110 GLY A C 1
ATOM 900 O O . GLY A 1 110 ? -17.001 -14.272 27.208 1.00 45.09 110 GLY A O 1
ATOM 901 N N . THR A 1 111 ? -17.010 -12.140 26.520 1.00 43.84 111 THR A N 1
ATOM 902 C CA . THR A 1 111 ? -17.600 -11.607 27.753 1.00 43.84 111 THR A CA 1
ATOM 903 C C . THR A 1 111 ? -19.073 -11.321 27.503 1.00 43.84 111 THR A C 1
ATOM 905 O O . THR A 1 111 ? -19.390 -10.283 26.909 1.00 43.84 111 THR A O 1
ATOM 908 N N . PRO A 1 112 ? -19.991 -12.214 27.923 1.00 37.75 112 PRO A N 1
ATOM 909 C CA . PRO A 1 112 ? -21.366 -11.789 28.098 1.00 37.75 112 PRO A CA 1
ATOM 910 C C . PRO A 1 112 ? -21.325 -10.601 29.060 1.00 37.75 112 PRO A C 1
ATOM 912 O O . PRO A 1 112 ? -20.539 -10.588 30.004 1.00 37.75 112 PRO A O 1
ATOM 915 N N . SER A 1 113 ? -22.118 -9.574 28.789 1.00 43.31 113 SER A N 1
ATOM 916 C CA . SER A 1 113 ? -22.408 -8.535 29.773 1.00 43.31 113 SER A CA 1
ATOM 917 C C . SER A 1 113 ? -22.642 -9.181 31.145 1.00 43.31 113 SER A C 1
ATOM 919 O O . SER A 1 113 ? -23.605 -9.936 31.288 1.00 43.31 113 SER A O 1
ATOM 921 N N . GLY A 1 114 ? -21.770 -8.931 32.119 1.00 40.81 114 GLY A N 1
ATOM 922 C CA . GLY A 1 114 ? -21.900 -9.549 33.433 1.00 40.81 114 GLY A CA 1
ATOM 923 C C . GLY A 1 114 ? -20.642 -9.437 34.278 1.00 40.81 114 GLY A C 1
ATOM 924 O O . GLY A 1 114 ? -19.784 -10.304 34.202 1.00 40.81 114 GLY A O 1
ATOM 925 N N . GLU A 1 115 ? -20.629 -8.379 35.085 1.00 34.41 115 GLU A N 1
ATOM 926 C CA . GLU A 1 115 ? -19.957 -8.264 36.385 1.00 34.41 115 GLU A CA 1
ATOM 927 C C . GLU A 1 115 ? -18.443 -7.999 36.395 1.00 34.41 115 GLU A C 1
ATOM 929 O O . GLU A 1 115 ? -17.594 -8.822 36.066 1.00 34.41 115 GLU A O 1
ATOM 934 N N . GLU A 1 116 ? -18.151 -6.761 36.807 1.00 42.06 116 GLU A N 1
ATOM 935 C CA . GLU A 1 116 ? -16.979 -6.401 37.594 1.00 42.06 116 GLU A CA 1
ATOM 936 C C . GLU A 1 116 ? -16.837 -7.374 38.775 1.00 42.06 116 GLU A C 1
ATOM 938 O O . GLU A 1 116 ? -17.704 -7.368 39.641 1.00 42.06 116 GLU A O 1
ATOM 943 N N . GLU A 1 117 ? -15.746 -8.141 38.819 1.00 35.66 117 GLU A N 1
ATOM 944 C CA . GLU A 1 117 ? -14.993 -8.500 40.036 1.00 35.66 117 GLU A CA 1
ATOM 945 C C . GLU A 1 117 ? -13.501 -8.662 39.695 1.00 35.66 117 GLU A C 1
ATOM 947 O O . GLU A 1 117 ? -13.172 -9.370 38.711 1.00 35.66 117 GLU A O 1
#

Nearest PDB structures (foldseek):
  8v45-assembly1_C  TM=3.425E-01  e=1.072E+00  Escherichia coli B185

Mean predicted aligned error: 12.5 Å

Secondary structure (DSSP, 8-state):
-HHHHHHHHHHHHHHHHHHHHHHHHHHHHS-----SHHHHHHH-HHHHHHHHHHHHHHHHHHHHHHHHHHHHHHHHHHHHT--EEEETTTTEEEEE-TTS-EEEHHHHTT--S----

Radius of gyration: 22.44 Å; Cα contacts (8 Å, |Δi|>4): 81; chains: 1; bounding box: 48×24×65 Å

Solvent-accessible surface area (backbone atoms only — not comparable to full-atom values): 6787 Å² total; per-residue (Å²): 110,71,67,61,52,49,51,52,51,51,51,51,52,52,45,51,51,53,45,48,52,52,34,54,54,46,38,71,73,41,95,51,85,48,84,44,62,65,50,46,41,72,77,36,49,69,62,49,49,52,52,50,50,51,49,51,52,51,50,51,60,70,47,41,62,60,52,51,50,42,50,54,34,52,51,49,21,67,75,69,76,45,62,57,51,65,36,80,90,74,74,39,43,22,30,54,47,98,87,70,48,78,41,57,52,74,59,54,82,73,50,69,94,75,77,95,129

pLDDT: mean 70.64, std 10.8, range [34.41, 82.5]

Sequence (117 aa):
MLIYLSVIVISLLVSFAVLKIVAICRSKIDSSETRSVLDLIMDHPKICAIIVLFVVLINTYIVREHLYNMYDCSVRSISQGVETDYSWYYEKCRFKNQHGIWVDFDKLRGTPSGEEE